Protein AF-A0A4Y2I4W9-F1 (afdb_monomer_lite)

Sequence (93 aa):
MQIECLEDGDIFVHQEGYCRKILKHFEMSECNSVSTPVEKGTITTDHSEFLLATVPYREAIGSLMFLSIVSRPDISYAVGVLSQVLDKPQQVH

Organism: Araneus ventricosus (NCBI:txid182803)

pLDDT: mean 88.45, std 8.56, range [56.66, 96.5]

Foldseek 3Di:
DDWDQDPVRDIDDDDVVLVCVLCVVQVNNVPDDDPQLDDPPPPVDPPAAWDPPPRPLVVSLVSVCVCCVRPNVRCVVVSVNSVVQNVTHGPSD

Structure (mmCIF, N/CA/C/O backbone):
data_AF-A0A4Y2I4W9-F1
#
_entry.id   AF-A0A4Y2I4W9-F1
#
loop_
_atom_site.group_PDB
_atom_site.id
_atom_site.type_symbol
_atom_site.label_atom_id
_atom_site.label_alt_id
_atom_site.label_comp_id
_atom_site.label_asym_id
_atom_site.label_entity_id
_atom_site.label_seq_id
_atom_site.pdbx_PDB_ins_code
_atom_site.Cartn_x
_atom_site.Cartn_y
_atom_site.Cartn_z
_atom_site.occupancy
_atom_site.B_iso_or_equiv
_atom_site.auth_seq_id
_atom_site.auth_comp_id
_atom_site.auth_asym_id
_atom_site.auth_atom_id
_atom_site.pdbx_PDB_model_num
ATOM 1 N N . MET A 1 1 ? -13.995 2.207 4.883 1.00 78.12 1 MET A N 1
ATOM 2 C CA . MET A 1 1 ? -13.647 2.502 6.283 1.00 78.12 1 MET A CA 1
ATOM 3 C C . MET A 1 1 ? -14.601 1.720 7.140 1.00 78.12 1 MET A C 1
ATOM 5 O O . MET A 1 1 ? -15.801 1.838 6.930 1.00 78.12 1 MET A O 1
ATOM 9 N N . GLN A 1 2 ? -14.067 0.862 7.992 1.00 87.56 2 GLN A N 1
ATOM 10 C CA . GLN A 1 2 ? -14.819 0.023 8.912 1.00 87.56 2 GLN A CA 1
ATOM 11 C C . GLN A 1 2 ? -14.459 0.500 10.317 1.00 87.56 2 GLN A C 1
ATOM 13 O O . GLN A 1 2 ? -13.287 0.759 10.593 1.00 87.56 2 GLN A O 1
ATOM 18 N N . ILE A 1 3 ? -15.476 0.715 11.144 1.00 89.06 3 ILE A N 1
ATOM 19 C CA . ILE A 1 3 ? -15.326 1.194 12.515 1.00 89.06 3 ILE A CA 1
ATOM 20 C C . ILE A 1 3 ? -15.959 0.142 13.412 1.00 89.06 3 ILE A C 1
ATOM 22 O O . ILE A 1 3 ? -17.100 -0.256 13.175 1.00 89.06 3 ILE A O 1
ATOM 26 N N . GLU A 1 4 ? -15.214 -0.286 14.416 1.00 92.81 4 GLU A N 1
ATOM 27 C CA . GLU A 1 4 ? -15.638 -1.247 15.422 1.00 92.81 4 GLU A CA 1
ATOM 28 C C . GLU A 1 4 ? -15.496 -0.598 16.800 1.00 92.81 4 GLU A C 1
ATOM 30 O O . GLU A 1 4 ? -14.470 0.013 17.099 1.00 92.81 4 GLU A O 1
ATOM 35 N N . CYS A 1 5 ? -16.547 -0.678 17.616 1.00 93.00 5 CYS A N 1
ATOM 36 C CA . CYS A 1 5 ? -16.489 -0.260 19.014 1.00 93.00 5 CYS A CA 1
ATOM 37 C C . CYS A 1 5 ? -16.100 -1.477 19.852 1.00 93.00 5 CYS A C 1
ATOM 39 O O . CYS A 1 5 ? -16.796 -2.492 19.809 1.00 93.00 5 CYS A O 1
ATOM 41 N N . LEU A 1 6 ? -15.001 -1.370 20.587 1.00 93.25 6 LEU A N 1
ATOM 42 C CA . LEU A 1 6 ? -14.478 -2.426 21.443 1.00 93.25 6 LEU A CA 1
ATOM 43 C C . LEU A 1 6 ? -15.228 -2.464 22.788 1.00 93.25 6 LEU A C 1
ATOM 45 O O . LEU A 1 6 ? -15.926 -1.519 23.162 1.00 93.25 6 LEU A O 1
ATOM 49 N N . GLU A 1 7 ? -15.118 -3.581 23.511 1.00 92.56 7 GLU A N 1
ATOM 50 C CA . GLU A 1 7 ? -15.860 -3.825 24.764 1.00 92.56 7 GLU A CA 1
ATOM 51 C C . GLU A 1 7 ? -15.492 -2.852 25.898 1.00 92.56 7 GLU A C 1
ATOM 53 O O . GLU A 1 7 ? -16.302 -2.594 26.789 1.00 92.56 7 GLU A O 1
ATOM 58 N N . ASP A 1 8 ? -14.288 -2.288 25.854 1.00 94.31 8 ASP A N 1
ATOM 59 C CA . ASP A 1 8 ? -13.774 -1.263 26.768 1.00 94.31 8 ASP A CA 1
ATOM 60 C C . ASP A 1 8 ? -14.236 0.164 26.415 1.00 94.31 8 ASP A C 1
ATOM 62 O O . ASP A 1 8 ? -13.996 1.099 27.181 1.00 94.31 8 ASP A O 1
ATOM 66 N N . GLY A 1 9 ? -14.954 0.328 25.299 1.00 92.75 9 GLY A N 1
ATOM 67 C CA . GLY A 1 9 ? -15.420 1.615 24.790 1.00 92.75 9 GLY A CA 1
ATOM 68 C C . GLY A 1 9 ? -14.465 2.284 23.801 1.00 92.75 9 GLY A C 1
ATOM 69 O O . GLY A 1 9 ? -14.783 3.379 23.326 1.00 92.75 9 GLY A O 1
ATOM 70 N N . ASP A 1 10 ? -13.342 1.647 23.458 1.00 95.19 10 ASP A N 1
ATOM 71 C CA . ASP A 1 10 ? -12.418 2.160 22.451 1.00 95.19 10 ASP A CA 1
ATOM 72 C C . ASP A 1 10 ? -12.987 2.027 21.031 1.00 95.19 10 ASP A C 1
ATOM 74 O O . ASP A 1 10 ? -13.867 1.216 20.734 1.00 95.19 10 ASP A O 1
ATOM 78 N N . ILE A 1 11 ? -12.469 2.853 20.120 1.00 91.50 11 ILE A N 1
ATOM 79 C CA . ILE A 1 11 ? -12.859 2.851 18.710 1.00 91.50 11 ILE A CA 1
ATOM 80 C C . ILE A 1 11 ? -11.696 2.321 17.880 1.00 91.50 11 ILE A C 1
ATOM 82 O O . ILE A 1 11 ? -10.635 2.942 17.803 1.00 91.50 11 ILE A O 1
ATOM 86 N N . PHE A 1 12 ? -11.927 1.210 17.189 1.00 88.88 12 PHE A N 1
ATOM 87 C CA . PHE A 1 12 ? -10.990 0.641 16.237 1.00 88.88 12 PHE A CA 1
ATOM 88 C C . PHE A 1 12 ? -11.401 0.980 14.803 1.00 88.88 12 PHE A C 1
ATOM 90 O O . PHE A 1 12 ? -12.524 0.722 14.371 1.00 88.88 12 PHE A O 1
ATOM 97 N N . VAL A 1 13 ? -10.476 1.566 14.041 1.00 86.50 13 VAL A N 1
ATOM 98 C CA . VAL A 1 13 ? -10.688 1.911 12.630 1.00 86.50 13 VAL A CA 1
ATOM 99 C C . VAL A 1 13 ? -9.820 1.016 11.758 1.00 86.50 13 VAL A C 1
ATOM 101 O O . VAL A 1 13 ? -8.595 1.034 11.858 1.00 86.50 13 VAL A O 1
ATOM 104 N N . HIS A 1 14 ? -10.449 0.271 10.850 1.00 87.81 14 HIS A N 1
ATOM 105 C CA . HIS A 1 14 ? -9.753 -0.620 9.928 1.00 87.81 14 HIS A CA 1
ATOM 106 C C . HIS A 1 14 ? -10.346 -0.585 8.510 1.00 87.81 14 HIS A C 1
ATOM 108 O O . HIS A 1 14 ? -11.380 0.024 8.225 1.00 87.81 14 HIS A O 1
ATOM 114 N N . GLN A 1 15 ? -9.631 -1.196 7.567 1.00 89.62 15 GLN A N 1
ATOM 115 C CA . GLN A 1 15 ? -9.975 -1.243 6.137 1.00 89.62 15 GLN A CA 1
ATOM 116 C C . GLN A 1 15 ? -9.721 -2.640 5.561 1.00 89.62 15 GLN A C 1
ATOM 118 O O . GLN A 1 15 ? -9.376 -2.797 4.392 1.00 89.62 15 GLN A O 1
ATOM 123 N N . GLU A 1 16 ? -9.862 -3.675 6.383 1.00 91.75 16 GLU A N 1
ATOM 124 C CA . GLU A 1 16 ? -9.489 -5.045 6.028 1.00 91.75 16 GLU A CA 1
ATOM 125 C C . GLU A 1 16 ? -10.209 -5.539 4.760 1.00 91.75 16 GLU A C 1
ATOM 127 O O . GLU A 1 16 ? -9.597 -6.152 3.882 1.00 91.75 16 GLU A O 1
ATOM 132 N N . GLY A 1 17 ? -11.491 -5.189 4.606 1.00 93.06 17 GLY A N 1
ATOM 133 C CA . GLY A 1 17 ? -12.255 -5.501 3.398 1.00 93.06 17 GLY A CA 1
ATOM 134 C C . GLY A 1 17 ? -11.703 -4.815 2.144 1.00 93.06 17 GLY A C 1
ATOM 135 O O . GLY A 1 17 ? -11.673 -5.417 1.070 1.00 93.06 17 GLY A O 1
ATOM 136 N N . TYR A 1 18 ? -11.219 -3.578 2.274 1.00 93.81 18 TYR A N 1
ATOM 137 C CA . TYR A 1 18 ? -10.613 -2.850 1.162 1.00 93.81 18 TYR A CA 1
ATOM 138 C C . TYR A 1 18 ? -9.230 -3.411 0.808 1.00 93.81 18 TYR A C 1
ATOM 140 O O . TYR A 1 18 ? -8.966 -3.639 -0.371 1.00 93.81 18 TYR A O 1
ATOM 148 N N . CYS A 1 19 ? -8.399 -3.743 1.805 1.00 93.06 19 CYS A N 1
ATOM 149 C CA . CYS A 1 19 ? -7.122 -4.434 1.592 1.00 93.06 19 CYS A CA 1
ATOM 150 C C . CYS A 1 19 ? -7.317 -5.728 0.790 1.00 93.06 19 CYS A C 1
ATOM 152 O O . CYS A 1 19 ? -6.685 -5.911 -0.248 1.00 93.06 19 CYS A O 1
ATOM 154 N N . ARG A 1 20 ? -8.248 -6.597 1.211 1.00 94.50 20 ARG A N 1
ATOM 155 C CA . ARG A 1 20 ? -8.555 -7.844 0.491 1.00 94.50 20 ARG A CA 1
ATOM 156 C C . ARG A 1 20 ? -9.046 -7.603 -0.934 1.00 94.50 20 ARG A C 1
ATOM 158 O O . ARG A 1 20 ? -8.673 -8.341 -1.842 1.00 94.50 20 ARG A O 1
ATOM 165 N N . LYS A 1 21 ? -9.870 -6.573 -1.145 1.00 95.25 21 LYS A N 1
ATOM 166 C CA . LYS A 1 21 ? -10.368 -6.214 -2.478 1.00 95.25 21 LYS A CA 1
ATOM 167 C C . LYS A 1 21 ? -9.229 -5.800 -3.414 1.00 95.25 21 LYS A C 1
ATOM 169 O O . LYS A 1 21 ? -9.212 -6.262 -4.549 1.00 95.25 21 LYS A O 1
ATOM 174 N N . ILE A 1 22 ? -8.295 -4.971 -2.940 1.00 95.44 22 ILE A N 1
ATOM 175 C CA . ILE A 1 22 ? -7.112 -4.559 -3.712 1.00 95.44 22 ILE A CA 1
ATOM 176 C C . ILE A 1 22 ? -6.248 -5.775 -4.039 1.00 95.44 22 ILE A C 1
ATOM 178 O O . ILE A 1 22 ? -5.950 -6.005 -5.205 1.00 95.44 22 ILE A O 1
ATOM 182 N N . LEU A 1 23 ? -5.897 -6.587 -3.036 1.00 95.00 23 LEU A N 1
ATOM 183 C CA . LEU A 1 23 ? -5.054 -7.767 -3.248 1.00 95.00 23 LEU A CA 1
ATOM 184 C C . LEU A 1 23 ? -5.671 -8.725 -4.266 1.00 95.00 23 LEU A C 1
ATOM 186 O O . LEU A 1 23 ? -4.980 -9.220 -5.144 1.00 95.00 23 LEU A O 1
ATOM 190 N N . LYS A 1 24 ? -6.985 -8.952 -4.207 1.00 96.44 24 LYS A N 1
ATOM 191 C CA . LYS A 1 24 ? -7.678 -9.765 -5.210 1.00 96.44 24 LYS A CA 1
ATOM 192 C C . LYS A 1 24 ? -7.656 -9.132 -6.603 1.00 96.44 24 LYS A C 1
ATOM 194 O O . LYS A 1 24 ? -7.510 -9.852 -7.582 1.00 96.44 24 LYS A O 1
ATOM 199 N N . HIS A 1 25 ? -7.826 -7.815 -6.694 1.00 95.38 25 HIS A N 1
ATOM 200 C CA . HIS A 1 25 ? -7.864 -7.098 -7.968 1.00 95.38 25 HIS A CA 1
ATOM 201 C C . HIS A 1 25 ? -6.533 -7.171 -8.731 1.00 95.38 25 HIS A C 1
ATOM 203 O O . HIS A 1 25 ? -6.555 -7.335 -9.944 1.00 95.38 25 HIS A O 1
ATOM 209 N N . PHE A 1 26 ? -5.402 -7.125 -8.021 1.00 94.06 26 PHE A N 1
ATOM 210 C CA . PHE A 1 26 ? -4.060 -7.265 -8.601 1.00 94.06 26 PHE A CA 1
ATOM 211 C C . PHE A 1 26 ? -3.513 -8.704 -8.553 1.00 94.06 26 PHE A C 1
ATOM 213 O O . PHE A 1 26 ? -2.314 -8.900 -8.705 1.00 94.06 26 PHE A O 1
ATOM 220 N N . GLU A 1 27 ? -4.363 -9.711 -8.313 1.00 94.81 27 GLU A N 1
ATOM 221 C CA . GLU A 1 27 ? -3.972 -11.135 -8.264 1.00 94.81 27 GLU A CA 1
ATOM 222 C C . GLU A 1 27 ? -2.923 -11.485 -7.179 1.00 94.81 27 GLU A C 1
ATOM 224 O O . GLU A 1 27 ? -2.202 -12.473 -7.265 1.00 94.81 27 GLU A O 1
ATOM 229 N N . MET A 1 28 ? -2.886 -10.715 -6.090 1.00 94.94 28 MET A N 1
ATOM 230 C CA . MET A 1 28 ? -1.957 -10.842 -4.957 1.00 94.94 28 MET A CA 1
ATOM 231 C C . MET A 1 28 ? -2.605 -11.437 -3.695 1.00 94.94 28 MET A C 1
ATOM 233 O O . MET A 1 28 ? -2.192 -11.133 -2.579 1.00 94.94 28 MET A O 1
ATOM 237 N N . SER A 1 29 ? -3.648 -12.261 -3.824 1.00 94.50 29 SER A N 1
ATOM 238 C CA . SER A 1 29 ? -4.363 -12.802 -2.646 1.00 94.50 29 SER A CA 1
ATOM 239 C C . SER A 1 29 ? -3.489 -13.688 -1.747 1.00 94.50 29 SER A C 1
ATOM 241 O O . SER A 1 29 ? -3.698 -13.704 -0.539 1.00 94.50 29 SER A O 1
ATOM 243 N N . GLU A 1 30 ? -2.473 -14.335 -2.321 1.00 94.19 30 GLU A N 1
ATOM 244 C CA . GLU A 1 30 ? -1.533 -15.221 -1.620 1.00 94.19 30 GLU A CA 1
ATOM 245 C C . GLU A 1 30 ? -0.188 -14.533 -1.301 1.00 94.19 30 GLU A C 1
ATOM 247 O O . GLU A 1 30 ? 0.826 -15.198 -1.087 1.00 94.19 30 GLU A O 1
ATOM 252 N N . CYS A 1 31 ? -0.127 -13.195 -1.324 1.00 91.12 31 CYS A N 1
ATOM 253 C CA . CYS A 1 31 ? 1.118 -12.485 -1.035 1.00 91.12 31 CYS A CA 1
ATOM 254 C C . CYS A 1 31 ? 1.523 -12.608 0.444 1.00 91.12 31 CYS A C 1
ATOM 256 O O . CYS A 1 31 ? 0.681 -12.573 1.345 1.00 91.12 31 CYS A O 1
ATOM 258 N N . ASN A 1 32 ? 2.830 -12.663 0.706 1.00 92.00 32 ASN A N 1
ATOM 259 C CA . ASN A 1 32 ? 3.350 -12.683 2.071 1.00 92.00 32 ASN A CA 1
ATOM 260 C C . ASN A 1 32 ? 3.210 -11.313 2.745 1.00 92.00 32 ASN A C 1
ATOM 262 O O . ASN A 1 32 ? 3.497 -10.275 2.148 1.00 92.00 32 ASN A O 1
ATOM 266 N N . SER A 1 33 ? 2.835 -11.313 4.023 1.00 89.12 33 SER A N 1
ATOM 267 C CA . S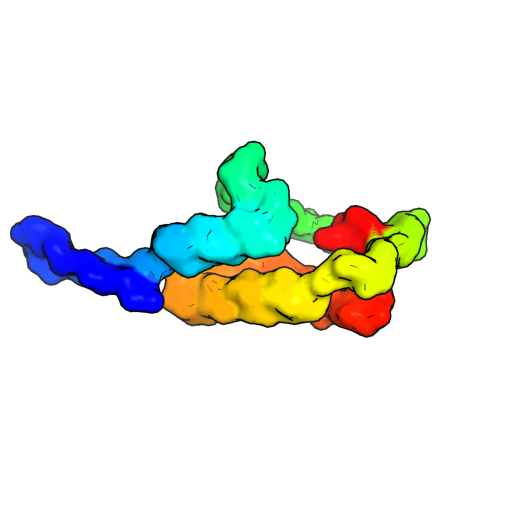ER A 1 33 ? 2.849 -10.104 4.845 1.00 89.12 33 SER A CA 1
ATOM 268 C C . SER A 1 33 ? 4.279 -9.684 5.180 1.00 89.12 33 SER A C 1
ATOM 270 O O . SER A 1 33 ? 5.095 -10.525 5.558 1.00 89.12 33 SER A O 1
ATOM 272 N N . VAL A 1 34 ? 4.559 -8.382 5.134 1.00 88.88 34 VAL A N 1
ATOM 273 C CA . VAL A 1 34 ? 5.863 -7.808 5.492 1.00 88.88 34 VAL A CA 1
ATOM 274 C C . VAL A 1 34 ? 5.658 -6.674 6.496 1.00 88.88 34 VAL A C 1
ATOM 276 O O . VAL A 1 34 ? 4.768 -5.843 6.324 1.00 88.88 34 VAL A O 1
ATOM 279 N N . SER A 1 35 ? 6.475 -6.635 7.553 1.00 87.75 35 SER A N 1
ATOM 280 C CA . SER A 1 35 ? 6.417 -5.593 8.594 1.00 87.75 35 SER A CA 1
ATOM 281 C C . SER A 1 35 ? 7.050 -4.268 8.164 1.00 87.75 35 SER A C 1
ATOM 283 O O . SER A 1 35 ? 6.727 -3.216 8.707 1.00 87.75 35 SER A O 1
ATOM 285 N N . THR A 1 36 ? 7.977 -4.319 7.210 1.00 87.88 36 THR A N 1
ATOM 286 C CA . THR A 1 36 ? 8.720 -3.168 6.692 1.00 87.88 36 THR A CA 1
ATOM 287 C C . THR A 1 36 ? 8.492 -3.070 5.182 1.00 87.88 36 THR A C 1
ATOM 289 O O . THR A 1 36 ? 9.135 -3.801 4.436 1.00 87.88 36 THR A O 1
ATOM 292 N N . PRO A 1 37 ? 7.571 -2.201 4.718 1.00 85.94 37 PRO A N 1
ATOM 293 C CA . PRO A 1 37 ? 7.165 -2.150 3.310 1.00 85.94 37 PRO A CA 1
ATOM 294 C C . PRO A 1 37 ? 8.300 -1.829 2.330 1.00 85.94 37 PRO A C 1
ATOM 296 O O . PRO A 1 37 ? 8.268 -2.285 1.195 1.00 85.94 37 PRO A O 1
ATOM 299 N N . VAL A 1 38 ? 9.287 -1.035 2.758 1.00 86.56 38 VAL A N 1
ATOM 300 C CA . VAL A 1 38 ? 10.479 -0.709 1.967 1.00 86.56 38 VAL A CA 1
ATOM 301 C C . VAL A 1 38 ? 11.656 -0.414 2.898 1.00 86.56 38 VAL A C 1
ATOM 303 O O . VAL A 1 38 ? 11.471 0.147 3.984 1.00 86.56 38 VAL A O 1
ATOM 306 N N . GLU A 1 39 ? 12.865 -0.790 2.490 1.00 83.25 39 GLU A N 1
ATOM 307 C CA . GLU A 1 39 ? 14.089 -0.482 3.227 1.00 83.25 39 GLU A CA 1
ATOM 308 C C . GLU A 1 39 ? 14.517 0.979 2.990 1.00 83.25 39 GLU A C 1
ATOM 310 O O . GLU A 1 39 ? 14.289 1.576 1.934 1.00 83.25 39 GLU A O 1
ATOM 315 N N . LYS A 1 40 ? 15.130 1.609 3.999 1.00 72.88 40 LYS A N 1
ATOM 316 C CA . LYS A 1 40 ? 15.668 2.966 3.839 1.00 72.88 40 LYS A CA 1
ATOM 317 C C . LYS A 1 40 ? 16.879 2.924 2.914 1.00 72.88 40 LYS A C 1
ATOM 319 O O . LYS A 1 40 ? 17.814 2.175 3.160 1.00 72.88 40 LYS A O 1
ATOM 324 N N . GLY A 1 41 ? 16.895 3.792 1.906 1.00 70.19 41 GLY A N 1
ATOM 325 C CA . GLY A 1 41 ? 17.990 3.830 0.936 1.00 70.19 41 GLY A CA 1
ATOM 326 C C . GLY A 1 41 ? 17.827 2.841 -0.217 1.00 70.19 41 GLY A C 1
ATOM 327 O O . GLY A 1 41 ? 18.737 2.747 -1.037 1.00 70.19 41 GLY A O 1
ATOM 328 N N . THR A 1 42 ? 16.672 2.169 -0.336 1.00 68.50 42 THR A N 1
ATOM 329 C CA . THR A 1 42 ? 16.243 1.555 -1.597 1.00 68.50 42 THR A CA 1
ATOM 330 C C . THR A 1 42 ? 16.057 2.666 -2.630 1.00 68.50 42 THR A C 1
ATOM 332 O O . THR A 1 42 ? 14.985 3.245 -2.777 1.00 68.50 42 THR A O 1
ATOM 335 N N . ILE A 1 43 ? 17.146 3.020 -3.307 1.00 60.47 43 ILE A N 1
ATOM 336 C CA . ILE A 1 43 ? 17.098 3.752 -4.562 1.00 60.47 43 ILE A CA 1
ATOM 337 C C . ILE A 1 43 ? 16.827 2.677 -5.603 1.00 60.47 43 ILE A C 1
ATOM 339 O O . ILE A 1 43 ? 17.695 1.852 -5.883 1.00 60.47 43 ILE A O 1
ATOM 343 N N . THR A 1 44 ? 15.608 2.643 -6.126 1.00 62.22 44 THR A N 1
ATOM 344 C CA . THR A 1 44 ? 15.260 1.833 -7.289 1.00 62.22 44 THR A CA 1
ATOM 345 C C . THR A 1 44 ? 15.986 2.423 -8.498 1.00 62.22 44 THR A C 1
ATOM 347 O O . THR A 1 44 ? 15.499 3.318 -9.180 1.00 62.22 44 THR A O 1
ATOM 350 N N . THR A 1 45 ? 17.245 2.030 -8.680 1.00 56.66 45 THR A N 1
ATOM 351 C CA . THR A 1 45 ? 18.099 2.538 -9.751 1.00 56.66 45 THR A CA 1
ATOM 352 C C . THR A 1 45 ? 17.675 1.977 -11.107 1.00 56.66 45 THR A C 1
ATOM 354 O O . THR A 1 45 ? 17.348 0.799 -11.243 1.00 56.66 45 THR A O 1
ATOM 357 N N . ASP A 1 46 ? 17.743 2.862 -12.105 1.00 60.06 46 ASP A N 1
ATOM 358 C CA . ASP A 1 46 ? 17.200 2.819 -13.474 1.00 60.06 46 ASP A CA 1
ATOM 359 C C . ASP A 1 46 ? 17.683 1.675 -14.401 1.00 60.06 46 ASP A C 1
ATOM 361 O O . ASP A 1 46 ? 17.580 1.778 -15.625 1.00 60.06 46 ASP A O 1
ATOM 365 N N . HIS A 1 47 ? 18.233 0.583 -13.874 1.00 66.00 47 HIS A N 1
ATOM 366 C CA . HIS A 1 47 ? 18.829 -0.490 -14.682 1.00 66.00 47 HIS A CA 1
ATOM 367 C C . HIS A 1 47 ? 17.906 -1.685 -14.933 1.00 66.00 47 HIS A C 1
ATOM 369 O O . HIS A 1 47 ? 18.318 -2.625 -15.612 1.00 66.00 47 HIS A O 1
ATOM 375 N N . SER A 1 48 ? 16.684 -1.672 -14.395 1.00 72.75 48 SER A N 1
ATOM 376 C CA . SER A 1 48 ? 15.710 -2.731 -14.670 1.00 72.75 48 SER A CA 1
A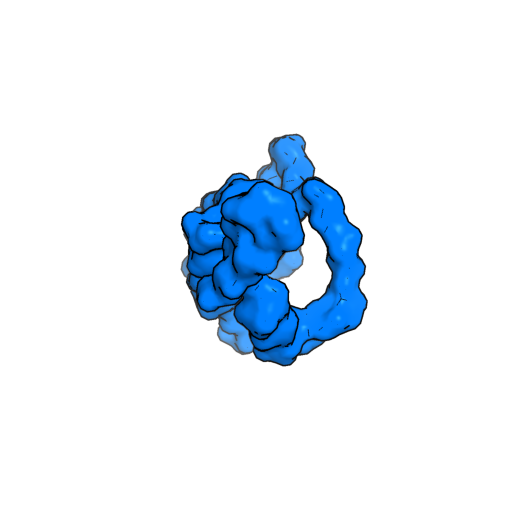TOM 377 C C . SER A 1 48 ? 14.885 -2.429 -15.919 1.00 72.75 48 SER A C 1
ATOM 379 O O . SER A 1 48 ? 14.745 -1.278 -16.335 1.00 72.75 48 SER A O 1
ATOM 381 N N . GLU A 1 49 ? 14.351 -3.476 -16.544 1.00 84.06 49 GLU A N 1
ATOM 382 C CA . GLU A 1 49 ? 13.467 -3.322 -17.696 1.00 84.06 49 GLU A CA 1
ATOM 383 C C . GLU A 1 49 ? 12.216 -2.524 -17.318 1.00 84.06 49 GLU A C 1
ATOM 385 O O . GLU A 1 49 ? 11.726 -2.600 -16.187 1.00 84.06 49 GLU A O 1
ATOM 390 N N . PHE A 1 50 ? 11.669 -1.770 -18.275 1.00 87.00 50 PHE A N 1
ATOM 391 C CA . PHE A 1 50 ? 10.390 -1.102 -18.065 1.00 87.00 50 PHE A CA 1
ATOM 392 C C . PHE A 1 50 ? 9.307 -2.125 -17.729 1.00 87.00 50 PHE A C 1
ATOM 394 O O . PHE A 1 50 ? 9.241 -3.216 -18.303 1.00 87.00 50 PHE A O 1
ATOM 401 N N . LEU A 1 51 ? 8.440 -1.749 -16.798 1.00 87.19 51 LEU A N 1
ATOM 402 C CA . LEU A 1 51 ? 7.269 -2.536 -16.476 1.00 87.19 51 LEU A CA 1
ATOM 403 C C . LEU A 1 51 ? 6.367 -2.600 -17.715 1.00 87.19 51 LEU A C 1
ATOM 405 O O . LEU A 1 51 ? 6.211 -1.617 -18.445 1.00 87.19 51 LEU A O 1
ATOM 409 N N . LEU A 1 52 ? 5.771 -3.765 -17.966 1.00 87.56 52 LEU A N 1
ATOM 410 C CA . LEU A 1 52 ? 4.862 -3.938 -19.094 1.00 87.56 52 LEU A CA 1
ATOM 411 C C . LEU A 1 52 ? 3.699 -2.945 -18.987 1.00 87.56 52 LEU A C 1
ATOM 413 O O . LEU A 1 52 ? 3.065 -2.839 -17.940 1.00 87.56 52 LEU A O 1
ATOM 417 N N . ALA A 1 53 ? 3.361 -2.278 -20.094 1.00 83.94 53 ALA A N 1
ATOM 418 C CA . ALA A 1 53 ? 2.256 -1.313 -20.150 1.00 83.94 53 ALA A CA 1
ATOM 419 C C . ALA A 1 53 ? 0.882 -1.919 -19.795 1.00 83.94 53 ALA A C 1
ATOM 421 O O . ALA A 1 53 ? -0.068 -1.189 -19.523 1.00 83.94 53 ALA A O 1
ATOM 422 N N . THR A 1 54 ? 0.767 -3.250 -19.802 1.00 88.06 54 THR A N 1
ATOM 423 C CA . THR A 1 54 ? -0.424 -3.986 -19.365 1.00 88.06 54 THR A CA 1
ATOM 424 C C . THR A 1 54 ? -0.591 -4.010 -17.850 1.00 88.06 54 THR A C 1
ATOM 426 O O . THR A 1 54 ? -1.685 -4.308 -17.383 1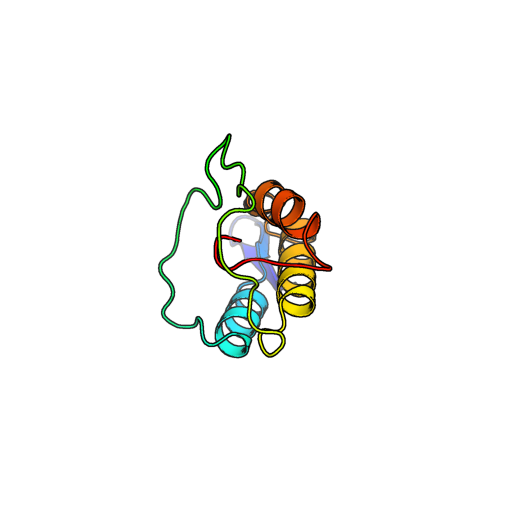.00 88.06 54 THR A O 1
ATOM 429 N N . VAL A 1 55 ? 0.465 -3.737 -17.079 1.00 88.38 55 VAL A N 1
ATOM 430 C CA . VAL A 1 55 ? 0.394 -3.692 -15.619 1.00 88.38 55 VAL A CA 1
ATOM 431 C C . VAL A 1 55 ? -0.188 -2.338 -15.205 1.00 88.38 55 VAL A C 1
ATOM 433 O O . VAL A 1 55 ? 0.412 -1.301 -15.504 1.00 88.38 55 VAL A O 1
ATOM 436 N N . PRO A 1 56 ? -1.334 -2.304 -14.503 1.00 93.25 56 PRO A N 1
ATOM 437 C CA . PRO A 1 56 ? -2.005 -1.060 -14.138 1.00 93.25 56 PRO A CA 1
ATOM 438 C C . PRO A 1 56 ? -1.327 -0.368 -12.937 1.00 93.25 56 PRO A C 1
ATOM 440 O O . PRO A 1 56 ? -1.922 -0.158 -11.882 1.00 93.25 56 PRO A O 1
ATOM 443 N N . TYR A 1 57 ? -0.059 0.027 -13.097 1.00 93.69 57 TYR A N 1
ATOM 444 C CA . TYR A 1 57 ? 0.782 0.591 -12.033 1.00 93.69 57 TYR A CA 1
ATOM 445 C C . TYR A 1 57 ? 0.163 1.835 -11.387 1.00 93.69 57 TYR A C 1
ATOM 447 O O . TYR A 1 57 ? 0.058 1.934 -10.168 1.00 93.69 57 TYR A O 1
ATOM 455 N N . ARG A 1 58 ? -0.334 2.778 -12.197 1.00 94.06 58 ARG A N 1
ATOM 456 C CA . ARG A 1 58 ? -0.959 4.011 -11.688 1.00 94.06 58 ARG A CA 1
ATO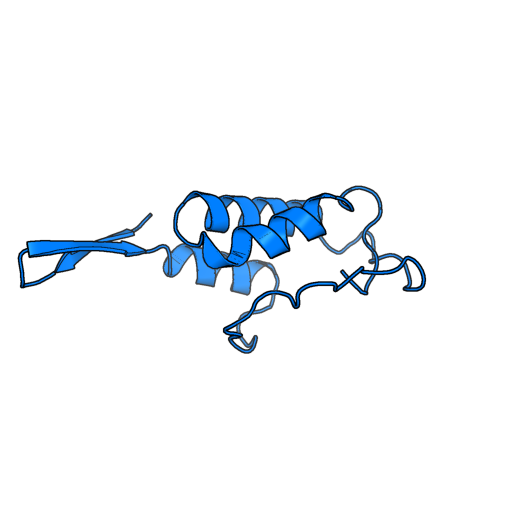M 457 C C . ARG A 1 58 ? -2.218 3.739 -10.859 1.00 94.06 58 ARG A C 1
ATOM 459 O O . ARG A 1 58 ? -2.476 4.454 -9.892 1.00 94.06 58 ARG A O 1
ATOM 466 N N . GLU A 1 59 ? -2.982 2.712 -11.218 1.00 95.62 59 GLU A N 1
ATOM 467 C CA . GLU A 1 59 ? -4.150 2.271 -10.452 1.00 95.62 59 GLU A CA 1
ATOM 468 C C . GLU A 1 59 ? -3.7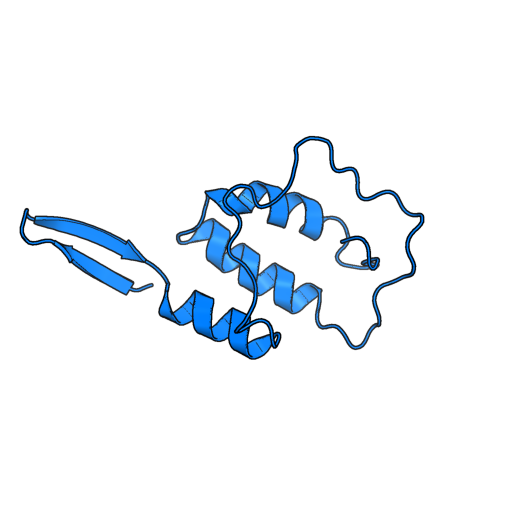38 1.623 -9.123 1.00 95.62 59 GLU A C 1
ATOM 470 O O . GLU A 1 59 ? -4.342 1.909 -8.083 1.00 95.62 59 GLU A O 1
ATOM 475 N N . ALA A 1 60 ? -2.670 0.815 -9.134 1.00 95.19 60 ALA A N 1
ATOM 476 C CA . ALA A 1 60 ? -2.095 0.226 -7.926 1.00 95.19 60 ALA A CA 1
ATOM 477 C C . ALA A 1 60 ? -1.640 1.312 -6.947 1.00 95.19 60 ALA A C 1
ATOM 479 O O . ALA A 1 60 ? -2.060 1.315 -5.788 1.00 95.19 60 ALA A O 1
ATOM 480 N N . ILE A 1 61 ? -0.876 2.298 -7.425 1.00 95.69 61 ILE A N 1
ATOM 481 C CA . ILE A 1 61 ? -0.423 3.424 -6.602 1.00 95.69 61 ILE A CA 1
ATOM 482 C C . ILE A 1 61 ? -1.601 4.235 -6.058 1.00 95.69 61 ILE A C 1
ATOM 484 O O . ILE A 1 61 ? -1.605 4.565 -4.874 1.00 95.69 61 ILE A O 1
ATOM 488 N N . GLY A 1 62 ? -2.636 4.504 -6.861 1.00 96.50 62 GLY A N 1
ATOM 489 C CA . GLY A 1 62 ? -3.838 5.197 -6.384 1.00 96.50 62 GLY A CA 1
ATOM 490 C C . GLY A 1 62 ? -4.558 4.441 -5.259 1.00 96.50 62 GLY A C 1
ATOM 491 O O . GLY A 1 62 ? -4.944 5.034 -4.250 1.00 96.50 62 GLY A O 1
ATOM 492 N N . SER A 1 63 ? -4.677 3.120 -5.399 1.00 95.88 63 SER A N 1
ATOM 493 C CA . SER A 1 63 ? -5.286 2.241 -4.393 1.00 95.88 63 SER A CA 1
ATOM 494 C C . SER A 1 63 ? -4.481 2.213 -3.086 1.00 95.88 63 SER A C 1
ATOM 496 O O . SER A 1 63 ? -5.046 2.316 -1.993 1.00 95.88 63 SER A O 1
ATOM 498 N N . LEU A 1 64 ? -3.151 2.131 -3.187 1.00 95.19 64 LEU A N 1
ATOM 499 C CA . LEU A 1 64 ? -2.244 2.154 -2.037 1.00 95.19 64 LEU A CA 1
ATOM 500 C C . LEU A 1 64 ? -2.188 3.529 -1.357 1.00 95.19 64 LEU A C 1
ATOM 502 O O . LEU A 1 64 ? -2.144 3.601 -0.131 1.00 95.19 64 LEU A O 1
ATOM 506 N N . MET A 1 65 ? -2.253 4.618 -2.123 1.00 96.19 65 MET A N 1
ATOM 507 C CA . MET A 1 65 ? -2.303 5.983 -1.596 1.00 96.19 65 MET A CA 1
ATOM 508 C C . MET A 1 65 ? -3.578 6.229 -0.785 1.00 96.19 65 MET A C 1
ATOM 510 O O . MET A 1 65 ? -3.529 6.847 0.278 1.00 96.19 65 MET A O 1
ATOM 514 N N . PHE A 1 66 ? -4.721 5.696 -1.222 1.00 95.06 66 PHE A N 1
ATOM 515 C CA . PHE A 1 66 ? -5.938 5.750 -0.413 1.00 95.06 66 PHE A CA 1
ATOM 516 C C . PHE A 1 66 ? -5.774 4.988 0.910 1.00 95.06 66 PHE A C 1
ATOM 518 O O . PHE A 1 66 ? -6.134 5.507 1.968 1.00 95.06 66 PHE A O 1
ATOM 525 N N . LEU A 1 67 ? -5.197 3.779 0.879 1.00 93.06 67 LEU A N 1
ATOM 526 C CA . LEU A 1 67 ? -4.903 3.018 2.099 1.00 93.06 67 LEU A CA 1
ATOM 527 C C . LEU A 1 67 ? -3.990 3.796 3.050 1.00 93.06 67 LEU A C 1
ATOM 529 O O . LEU A 1 67 ? -4.276 3.849 4.250 1.00 93.06 67 LEU A O 1
ATOM 533 N N . SER A 1 68 ? -2.927 4.409 2.523 1.00 94.12 68 SER A N 1
ATOM 534 C CA . SER A 1 68 ? -1.930 5.102 3.338 1.00 94.12 68 SER A CA 1
ATOM 535 C C . SER A 1 68 ? -2.506 6.322 4.052 1.00 94.12 68 SER A C 1
ATOM 537 O O . SER A 1 68 ? -2.188 6.561 5.214 1.00 94.12 68 SER A O 1
ATOM 539 N N . ILE A 1 69 ? -3.400 7.055 3.383 1.00 92.94 69 ILE A N 1
ATOM 540 C CA . ILE A 1 69 ? -4.062 8.242 3.936 1.00 92.94 69 ILE A CA 1
ATOM 541 C C . ILE A 1 69 ? -5.111 7.865 4.989 1.00 92.94 69 ILE A C 1
ATOM 543 O O . ILE A 1 69 ? -5.246 8.564 5.989 1.00 92.94 69 ILE A O 1
ATOM 547 N N . VAL A 1 70 ? -5.876 6.790 4.770 1.00 90.81 70 VAL A N 1
ATOM 548 C CA . VAL A 1 70 ? -7.067 6.511 5.589 1.00 90.81 70 VAL A CA 1
ATOM 549 C C . VAL A 1 70 ? -6.774 5.662 6.825 1.00 90.81 70 VAL A C 1
ATOM 551 O O . VAL A 1 70 ? -7.373 5.903 7.869 1.00 90.81 70 VAL A O 1
ATOM 554 N N . SER A 1 71 ? -5.919 4.639 6.725 1.00 88.62 71 SER A N 1
ATOM 555 C CA . SER A 1 71 ? -5.732 3.688 7.838 1.00 88.62 71 SER A CA 1
ATOM 556 C C . SER A 1 71 ? -4.365 3.005 7.919 1.00 88.62 71 SER A C 1
ATOM 558 O O . SER A 1 71 ? -4.127 2.267 8.869 1.00 88.62 71 SER A O 1
ATOM 560 N N . ARG A 1 72 ? -3.480 3.173 6.927 1.00 89.38 72 ARG A N 1
ATOM 561 C CA . ARG A 1 72 ? -2.162 2.513 6.863 1.00 89.38 72 ARG A CA 1
ATOM 562 C C . ARG A 1 72 ? -1.018 3.524 6.722 1.00 89.38 72 ARG A C 1
ATOM 564 O O . ARG A 1 72 ? -0.280 3.485 5.738 1.00 89.38 72 ARG A O 1
ATOM 571 N N . PRO A 1 73 ? -0.832 4.450 7.678 1.00 91.38 73 PRO A N 1
ATOM 572 C CA . PRO A 1 73 ? 0.226 5.453 7.572 1.00 91.38 73 PRO A CA 1
ATOM 573 C C . PRO A 1 73 ? 1.629 4.830 7.472 1.00 91.38 73 PRO A C 1
ATOM 575 O O . PRO A 1 73 ? 2.527 5.444 6.897 1.00 91.38 73 PRO A O 1
ATOM 578 N N . ASP A 1 74 ? 1.799 3.597 7.952 1.00 91.19 74 ASP A N 1
ATOM 579 C CA . ASP A 1 74 ? 3.024 2.800 7.891 1.00 91.19 74 ASP A CA 1
ATOM 580 C C . ASP A 1 74 ? 3.535 2.533 6.462 1.00 91.19 74 ASP A C 1
ATOM 582 O O . ASP A 1 74 ? 4.745 2.420 6.271 1.00 91.19 74 ASP A O 1
ATOM 586 N N . ILE A 1 75 ? 2.664 2.499 5.443 1.00 92.94 75 ILE A N 1
ATOM 587 C CA . ILE A 1 75 ? 3.087 2.294 4.042 1.00 92.94 75 ILE A CA 1
ATOM 588 C C . ILE A 1 75 ? 3.356 3.603 3.286 1.00 92.94 75 ILE A C 1
ATOM 590 O O . ILE A 1 75 ? 3.815 3.567 2.145 1.00 92.94 75 ILE A O 1
ATOM 594 N N . SER A 1 76 ? 3.088 4.765 3.892 1.00 93.69 76 SER A N 1
ATOM 595 C CA . SER A 1 76 ? 3.090 6.061 3.189 1.00 93.69 76 SER A CA 1
ATOM 596 C C . SER A 1 76 ? 4.429 6.390 2.538 1.00 93.69 76 SER A C 1
ATOM 598 O O . SER A 1 76 ? 4.462 6.960 1.450 1.00 93.69 76 SER A O 1
ATOM 600 N N . TYR A 1 77 ? 5.538 6.014 3.181 1.00 91.94 77 TYR A N 1
ATOM 601 C CA . TYR A 1 77 ? 6.871 6.223 2.620 1.00 91.94 77 TYR A CA 1
ATOM 602 C C . TYR A 1 77 ? 7.079 5.405 1.337 1.00 91.94 77 TYR A C 1
ATOM 604 O O . TYR A 1 77 ? 7.488 5.968 0.325 1.00 91.94 77 TYR A O 1
ATOM 612 N N . ALA A 1 78 ? 6.723 4.116 1.345 1.00 91.69 78 ALA A N 1
ATOM 613 C CA . ALA A 1 78 ? 6.835 3.253 0.169 1.00 91.69 78 ALA A CA 1
ATOM 614 C C . ALA A 1 78 ? 5.978 3.774 -0.994 1.00 91.69 78 ALA A C 1
ATOM 616 O O . ALA A 1 78 ? 6.471 3.930 -2.108 1.00 91.69 78 ALA A O 1
ATOM 617 N N . VAL A 1 79 ? 4.724 4.148 -0.716 1.00 93.50 79 VAL A N 1
ATOM 618 C CA . VAL A 1 79 ? 3.834 4.743 -1.725 1.00 93.50 79 VAL A CA 1
ATOM 619 C C . VAL A 1 79 ? 4.411 6.051 -2.268 1.00 93.50 79 VAL A C 1
ATOM 621 O O . VAL A 1 79 ? 4.361 6.288 -3.473 1.00 93.50 79 VAL A O 1
ATOM 624 N N . GLY A 1 80 ? 4.991 6.890 -1.407 1.00 92.06 80 G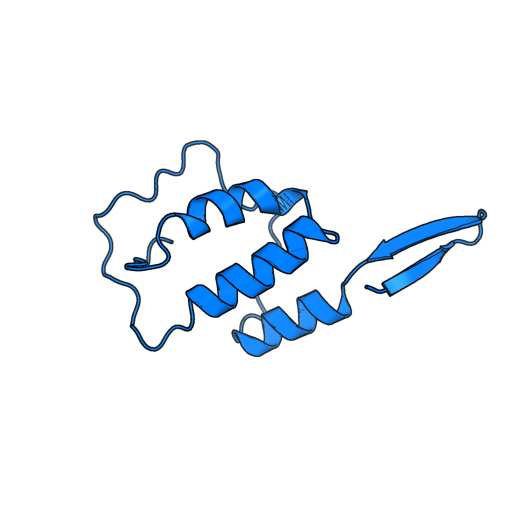LY A N 1
ATOM 625 C CA . GLY A 1 80 ? 5.606 8.155 -1.803 1.00 92.06 80 GLY A CA 1
ATOM 626 C C . GLY A 1 80 ? 6.830 7.988 -2.706 1.00 92.06 80 GLY A C 1
ATOM 627 O O . GLY A 1 80 ? 7.006 8.781 -3.627 1.00 92.06 80 GLY A O 1
ATOM 628 N N . VAL A 1 81 ? 7.651 6.957 -2.483 1.00 90.12 81 VAL A N 1
ATOM 629 C CA . VAL A 1 81 ? 8.774 6.606 -3.371 1.00 90.12 81 VAL A CA 1
ATOM 630 C C . VAL A 1 81 ? 8.246 6.117 -4.722 1.00 90.12 81 VAL A C 1
ATOM 632 O O . VAL A 1 81 ? 8.591 6.680 -5.758 1.00 90.12 81 VAL A O 1
ATOM 635 N N . LEU A 1 82 ? 7.330 5.147 -4.718 1.00 90.50 82 LEU A N 1
ATOM 636 C CA . LEU A 1 82 ? 6.776 4.542 -5.935 1.00 90.50 82 LEU A CA 1
ATOM 637 C C . LEU A 1 82 ? 5.956 5.523 -6.793 1.00 90.50 82 LEU A C 1
ATOM 639 O O . LEU A 1 82 ? 5.914 5.408 -8.020 1.00 90.50 82 LEU A O 1
ATOM 643 N N . SER A 1 83 ? 5.340 6.531 -6.169 1.00 92.00 83 SER A N 1
ATOM 644 C CA . SER A 1 83 ? 4.587 7.584 -6.864 1.00 92.00 83 SER A CA 1
ATOM 645 C C . SER A 1 83 ? 5.469 8.510 -7.712 1.00 92.00 83 SER A C 1
ATOM 647 O O . SER A 1 83 ? 4.948 9.227 -8.565 1.00 92.00 83 SER A O 1
ATOM 649 N N . GLN A 1 84 ? 6.791 8.516 -7.510 1.00 89.12 84 GLN A N 1
ATOM 650 C CA . GLN A 1 84 ? 7.711 9.362 -8.281 1.00 89.12 84 GLN A CA 1
ATOM 651 C C . GLN A 1 84 ? 7.931 8.844 -9.711 1.00 89.12 84 GLN A C 1
ATOM 653 O O . GLN A 1 84 ? 8.301 9.622 -10.586 1.00 89.12 84 GLN A O 1
ATOM 658 N N . VAL A 1 85 ? 7.650 7.560 -9.971 1.00 87.88 85 VAL A N 1
ATOM 659 C CA . VAL A 1 85 ? 7.931 6.875 -11.250 1.00 87.88 85 VAL A CA 1
ATOM 660 C C . VAL A 1 85 ? 6.668 6.430 -12.003 1.00 87.88 85 VAL A C 1
ATOM 662 O O . VAL A 1 85 ? 6.680 5.459 -12.752 1.00 87.88 85 VAL A O 1
ATOM 665 N N . LEU A 1 86 ? 5.555 7.151 -11.842 1.00 88.25 86 LEU A N 1
ATOM 666 C CA . LEU A 1 86 ? 4.253 6.786 -12.430 1.00 88.25 86 LEU A CA 1
ATOM 667 C C . LEU A 1 86 ? 4.216 6.726 -13.966 1.00 88.25 86 LEU A C 1
ATOM 669 O O . LEU A 1 86 ? 3.400 5.990 -14.515 1.00 88.25 86 LEU A O 1
ATOM 673 N N . ASP A 1 87 ? 5.034 7.534 -14.645 1.00 85.38 87 ASP A N 1
ATOM 674 C CA . ASP A 1 87 ? 5.029 7.644 -16.112 1.00 85.38 87 ASP A CA 1
ATOM 675 C C . ASP A 1 87 ? 5.824 6.515 -16.782 1.00 85.38 87 ASP A C 1
ATOM 677 O O . ASP A 1 87 ? 5.459 6.026 -17.849 1.00 85.38 87 ASP A O 1
ATOM 681 N N . LYS A 1 88 ? 6.917 6.087 -16.140 1.00 86.00 88 LYS A N 1
ATOM 682 C CA . LYS A 1 88 ? 7.841 5.069 -16.656 1.00 86.00 88 LYS A CA 1
ATOM 683 C C . LYS A 1 88 ? 8.285 4.126 -15.536 1.00 86.00 88 LYS A C 1
ATOM 685 O O . LYS A 1 88 ? 9.460 4.141 -15.166 1.00 86.00 88 LYS A O 1
ATOM 690 N N . PRO A 1 89 ? 7.360 3.327 -14.977 1.00 88.75 89 PRO A N 1
ATOM 691 C CA . PRO A 1 89 ? 7.718 2.345 -13.969 1.00 88.75 89 PRO A CA 1
ATOM 692 C C . PRO A 1 89 ? 8.653 1.294 -14.571 1.00 88.75 89 PRO A C 1
ATOM 694 O O . PRO A 1 89 ? 8.553 0.935 -15.747 1.00 88.75 89 PRO A O 1
ATOM 697 N N . GLN A 1 90 ? 9.555 0.785 -13.745 1.00 88.31 90 GLN A N 1
ATOM 698 C CA . GLN A 1 90 ? 10.437 -0.329 -14.095 1.00 88.31 90 GLN A CA 1
ATOM 699 C C . GLN A 1 90 ? 10.158 -1.527 -13.191 1.00 88.31 90 GLN A C 1
ATOM 701 O O . GLN A 1 90 ? 9.619 -1.334 -12.111 1.00 88.31 90 GLN A O 1
ATOM 706 N N . GLN A 1 91 ? 10.562 -2.733 -13.588 1.00 84.00 91 GLN A N 1
ATOM 707 C CA . GLN A 1 91 ? 10.281 -3.970 -12.846 1.00 84.00 91 GLN A CA 1
ATOM 708 C C . GLN A 1 91 ? 10.837 -4.009 -11.414 1.00 84.00 91 GLN A C 1
ATOM 710 O O . GLN A 1 91 ? 10.347 -4.782 -10.599 1.00 84.00 91 GLN A O 1
ATOM 715 N N . VAL A 1 92 ? 11.872 -3.221 -11.108 1.00 83.06 92 VAL A N 1
ATOM 716 C CA . VAL A 1 92 ? 12.422 -3.110 -9.745 1.00 83.06 92 VAL A CA 1
ATOM 717 C C . VAL A 1 92 ? 11.513 -2.326 -8.783 1.00 83.06 92 VAL A C 1
ATOM 719 O O . VAL A 1 92 ? 11.736 -2.370 -7.574 1.00 83.06 92 VAL A O 1
ATOM 722 N N . HIS A 1 93 ? 10.535 -1.589 -9.317 1.00 81.31 93 HIS A N 1
ATOM 723 C CA . HIS A 1 93 ? 9.542 -0.817 -8.568 1.00 81.31 93 HIS A CA 1
ATOM 724 C C . HIS A 1 93 ? 8.281 -1.652 -8.337 1.00 81.31 93 HIS A C 1
ATOM 726 O O . HIS A 1 93 ? 7.753 -1.594 -7.205 1.00 81.31 93 HIS A O 1
#

Secondary structure (DSSP, 8-state):
-EEEE-TTS-EEEE-HHHHHHHHHHTT-TTPPP-S-SS-TT----TTSPBPPTTS-HHHHHHHHHHHHHHT-GGGHHHHHHHGGGSSS-BTT-

Radius of gyration: 15.44 Å; chains: 1; bounding box: 35×25×47 Å